Protein AF-A0A443RXZ8-F1 (afdb_monomer_lite)

Secondary structure (DSSP, 8-state):
--SHHHHTS-GGG------PPP-EETTEE---HHHHHHHHHHHHHHHH-EEEE-TT----S--GGGGGSSEEEE--TTSPPEEEEEEE-TT-HHHHHHHHHGGG--

Structure (mmCIF, N/CA/C/O backbone):
data_AF-A0A443RXZ8-F1
#
_entry.id   AF-A0A443RXZ8-F1
#
loop_
_atom_site.group_PDB
_atom_site.id
_atom_site.type_symbol
_atom_site.label_atom_id
_atom_site.label_alt_id
_atom_site.label_comp_id
_atom_site.label_asym_id
_atom_site.label_entity_id
_atom_site.label_seq_id
_atom_site.pdbx_PDB_ins_code
_atom_site.Cartn_x
_atom_site.Cartn_y
_atom_site.Cartn_z
_atom_site.occupancy
_atom_site.B_iso_or_equiv
_atom_site.auth_seq_id
_atom_site.auth_comp_id
_atom_site.auth_asym_id
_atom_site.auth_atom_id
_atom_site.pdbx_PDB_model_num
ATOM 1 N N . MET A 1 1 ? -8.137 13.064 -11.823 1.00 64.44 1 MET A N 1
ATOM 2 C CA . MET A 1 1 ? -6.962 12.396 -12.423 1.00 64.44 1 MET A CA 1
ATOM 3 C C . MET A 1 1 ? -6.942 12.724 -13.905 1.00 64.44 1 MET A C 1
ATOM 5 O O . MET A 1 1 ? -8.000 12.685 -14.520 1.00 64.44 1 MET A O 1
ATOM 9 N N . GLY A 1 2 ? -5.784 13.104 -14.439 1.00 79.81 2 GLY A N 1
ATOM 10 C CA . GLY A 1 2 ? -5.595 13.549 -15.822 1.00 79.81 2 GLY A CA 1
ATOM 11 C C . GLY A 1 2 ? -4.105 13.595 -16.167 1.00 79.81 2 GLY A C 1
ATOM 12 O O . GLY A 1 2 ? -3.283 13.210 -15.340 1.00 79.81 2 GLY A O 1
ATOM 13 N N . GLY A 1 3 ? -3.766 14.049 -17.373 1.00 87.25 3 GLY A N 1
ATOM 14 C CA . GLY A 1 3 ? -2.387 14.123 -17.869 1.00 87.25 3 GLY A CA 1
ATOM 15 C C . GLY A 1 3 ? -2.094 13.114 -18.979 1.00 87.25 3 GLY A C 1
ATOM 16 O O . GLY A 1 3 ? -2.874 12.193 -19.224 1.00 87.25 3 GLY A O 1
ATOM 17 N N . GLU A 1 4 ? -0.962 13.300 -19.660 1.00 91.50 4 GLU A N 1
ATOM 18 C CA . GLU A 1 4 ? -0.586 12.509 -20.838 1.00 91.50 4 GLU A CA 1
ATOM 19 C C . GLU A 1 4 ? -0.566 11.006 -20.534 1.00 91.50 4 GLU A C 1
ATOM 21 O O . GLU A 1 4 ? -1.259 10.231 -21.191 1.00 91.50 4 GLU A O 1
ATOM 26 N N . TYR A 1 5 ? 0.150 10.593 -19.483 1.00 86.25 5 TYR A N 1
ATOM 27 C CA . TYR A 1 5 ? 0.252 9.182 -19.107 1.00 86.25 5 TYR A CA 1
ATOM 28 C C . TYR A 1 5 ? -1.092 8.580 -18.706 1.00 86.25 5 TYR A C 1
ATOM 30 O O . TYR A 1 5 ? -1.390 7.452 -19.086 1.00 86.25 5 TYR A O 1
ATOM 38 N N . TRP A 1 6 ? -1.949 9.340 -18.014 1.00 87.81 6 TRP A N 1
ATOM 39 C CA . TRP A 1 6 ? -3.297 8.883 -17.682 1.00 87.81 6 TRP A CA 1
ATOM 40 C C . TRP A 1 6 ? -4.094 8.566 -18.948 1.00 87.81 6 TRP A C 1
ATOM 42 O O . TRP A 1 6 ? -4.752 7.529 -19.003 1.00 87.81 6 TRP A O 1
ATOM 52 N N . ASN A 1 7 ? -4.013 9.414 -19.973 1.00 91.31 7 ASN A N 1
ATOM 53 C CA . ASN A 1 7 ? -4.750 9.233 -21.225 1.00 91.31 7 ASN A CA 1
ATOM 54 C C . ASN A 1 7 ? -4.262 8.028 -22.047 1.00 91.31 7 ASN A C 1
ATOM 56 O O . ASN A 1 7 ? -5.025 7.508 -22.855 1.00 91.31 7 ASN A O 1
ATOM 60 N N . ARG A 1 8 ? -3.031 7.552 -21.81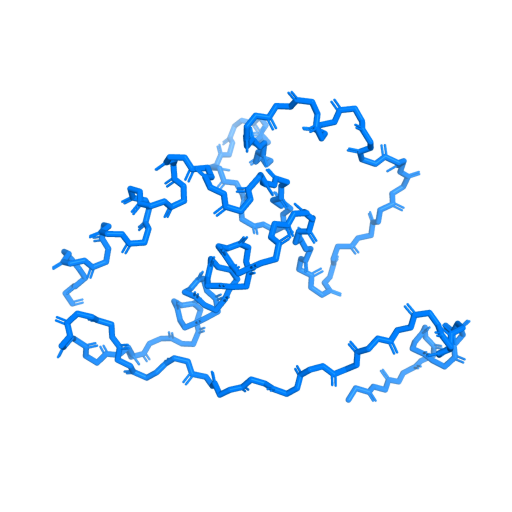7 1.00 91.50 8 ARG A N 1
ATOM 61 C CA . ARG A 1 8 ? -2.448 6.377 -22.495 1.00 91.50 8 ARG A CA 1
ATOM 62 C C . ARG A 1 8 ? -2.851 5.039 -21.865 1.00 91.50 8 ARG A C 1
ATOM 64 O O . ARG A 1 8 ? -2.579 3.993 -22.446 1.00 91.50 8 ARG A O 1
ATOM 71 N N . LEU A 1 9 ? -3.473 5.050 -20.684 1.00 90.19 9 LEU A N 1
ATOM 72 C CA . LEU A 1 9 ? -3.879 3.827 -19.989 1.00 90.19 9 LEU A CA 1
ATOM 73 C C . LEU A 1 9 ? -5.131 3.202 -20.615 1.00 90.19 9 LEU A C 1
ATOM 75 O O . LEU A 1 9 ? -6.121 3.893 -20.857 1.00 90.19 9 LEU A O 1
ATOM 79 N N . ASP A 1 10 ? -5.132 1.874 -20.738 1.00 94.25 10 ASP A N 1
ATOM 80 C CA . ASP A 1 10 ? -6.337 1.094 -21.027 1.00 94.25 10 ASP A CA 1
ATOM 81 C C . ASP A 1 10 ? -7.310 1.169 -19.838 1.00 94.25 10 ASP A C 1
ATOM 83 O O . ASP A 1 10 ? -7.154 0.489 -18.819 1.00 94.25 10 ASP A O 1
ATOM 87 N N . LYS A 1 11 ? -8.327 2.030 -19.964 1.00 91.50 11 LYS A N 1
ATOM 88 C CA . LYS A 1 11 ? -9.306 2.290 -18.900 1.00 91.50 11 LYS A CA 1
ATOM 89 C C . LYS A 1 11 ? -10.184 1.087 -18.571 1.00 91.50 11 LYS A C 1
ATOM 91 O O . LYS A 1 11 ? -10.740 1.063 -17.480 1.00 91.50 11 LYS A O 1
ATOM 96 N N . SER A 1 12 ? -10.273 0.084 -19.448 1.00 95.00 12 SER A N 1
ATOM 97 C CA . SER A 1 12 ? -11.045 -1.137 -19.177 1.00 95.00 12 SER A CA 1
ATOM 98 C C . SER A 1 12 ? -10.439 -1.985 -18.051 1.00 95.00 12 SER A C 1
ATOM 100 O O . SER A 1 12 ? -11.149 -2.739 -17.390 1.00 95.00 12 SER A O 1
ATOM 102 N N . LYS A 1 13 ? -9.137 -1.820 -17.783 1.00 93.88 13 LYS A N 1
ATOM 103 C CA . LYS A 1 13 ? -8.393 -2.543 -16.739 1.00 93.88 13 LYS A CA 1
ATOM 104 C C . LYS A 1 13 ? -8.283 -1.769 -15.425 1.00 93.88 13 LYS A C 1
ATOM 106 O O . LYS A 1 13 ? -7.612 -2.224 -14.503 1.00 93.88 13 LYS A O 1
ATOM 111 N N . ILE A 1 14 ? -8.900 -0.590 -15.335 1.00 92.25 14 ILE A N 1
ATOM 112 C CA . ILE A 1 14 ? -8.739 0.327 -14.205 1.00 92.25 14 ILE A CA 1
ATOM 113 C C . ILE A 1 14 ? -10.097 0.610 -13.581 1.00 92.25 14 ILE A C 1
ATOM 115 O O . ILE A 1 14 ? -11.013 1.101 -14.232 1.00 92.25 14 ILE A O 1
ATOM 119 N N . SER A 1 15 ? -10.195 0.375 -12.275 1.00 93.25 15 SER A N 1
ATOM 120 C CA . SER A 1 15 ? -11.332 0.813 -11.466 1.00 93.25 15 SER A CA 1
ATOM 121 C C . SER A 1 15 ? -10.929 2.007 -10.609 1.00 93.25 15 SER A C 1
ATOM 123 O O . SER A 1 15 ? -10.019 1.910 -9.789 1.00 93.25 15 SER A O 1
ATOM 125 N N . VAL A 1 16 ? -11.617 3.139 -10.778 1.00 92.06 16 VAL A N 1
ATOM 126 C CA . VAL A 1 16 ? -11.407 4.324 -9.936 1.00 92.06 16 VAL A CA 1
ATOM 127 C C . VAL A 1 16 ? -12.340 4.252 -8.736 1.00 92.06 16 VAL A C 1
ATOM 129 O O . VAL A 1 16 ? -13.545 4.464 -8.855 1.00 92.06 16 VAL A O 1
ATOM 132 N N . ILE A 1 17 ? -11.770 3.981 -7.565 1.00 92.62 17 ILE A N 1
ATOM 133 C CA . ILE A 1 17 ? -12.510 3.933 -6.304 1.00 92.62 17 ILE A CA 1
ATOM 134 C C . ILE A 1 17 ? -12.292 5.254 -5.573 1.00 92.62 17 ILE A C 1
ATOM 136 O O . ILE A 1 17 ? -11.186 5.554 -5.126 1.00 92.62 17 ILE A O 1
ATOM 140 N N . LYS A 1 18 ? -13.353 6.054 -5.440 1.00 91.62 18 LYS A N 1
ATOM 141 C CA . LYS A 1 18 ? -13.311 7.255 -4.600 1.00 91.62 18 LYS A CA 1
ATOM 142 C C . LYS A 1 18 ? -13.298 6.834 -3.131 1.00 91.62 18 LYS A C 1
ATOM 144 O O . LYS A 1 18 ? -14.137 6.042 -2.709 1.00 91.62 18 LYS A O 1
ATOM 149 N N . THR A 1 19 ? -12.367 7.385 -2.362 1.00 88.19 19 THR A N 1
ATOM 150 C CA . THR A 1 19 ? -12.277 7.195 -0.911 1.00 88.19 19 THR A CA 1
ATOM 151 C C . THR A 1 19 ? -12.328 8.547 -0.214 1.00 88.19 19 THR A C 1
ATOM 153 O O . THR A 1 19 ? -11.863 9.546 -0.760 1.00 88.19 19 THR A O 1
ATOM 156 N N . SER A 1 20 ? -12.897 8.585 0.988 1.00 89.88 20 SER A N 1
ATOM 157 C CA . SER A 1 20 ? -12.801 9.747 1.867 1.00 89.88 20 SER A CA 1
ATOM 158 C C . SER A 1 20 ? -11.428 9.782 2.531 1.00 89.88 20 SER A C 1
ATOM 160 O O . SER A 1 20 ? -10.917 8.741 2.955 1.00 89.88 20 SER A O 1
ATOM 162 N N . GLU A 1 21 ? -10.860 10.974 2.662 1.00 92.19 21 GLU A N 1
ATOM 163 C CA . GLU A 1 21 ? -9.647 11.194 3.445 1.00 92.19 21 GLU A CA 1
ATOM 164 C C . GLU A 1 21 ? -9.882 10.798 4.917 1.00 92.19 21 GLU A C 1
ATOM 166 O O . GLU A 1 21 ? -10.894 11.200 5.504 1.00 92.19 21 GLU A O 1
ATOM 171 N N . PRO A 1 22 ? -8.982 10.019 5.543 1.00 93.31 22 PRO A N 1
ATOM 172 C CA . PRO A 1 22 ? -9.044 9.767 6.976 1.00 93.31 22 PRO A CA 1
ATOM 173 C C . PRO A 1 22 ? -8.879 11.072 7.765 1.00 93.31 22 PRO A C 1
ATOM 175 O O . PRO A 1 22 ? -7.835 11.708 7.698 1.00 93.31 22 PRO A O 1
ATOM 178 N N . LYS A 1 23 ? -9.903 11.453 8.537 1.00 93.94 23 LYS A N 1
ATOM 179 C CA . LYS A 1 23 ? -9.858 12.627 9.431 1.00 93.94 23 LYS A CA 1
ATOM 180 C C . LYS A 1 23 ? -9.646 12.276 10.902 1.00 93.94 23 LYS A C 1
ATOM 182 O O . LYS A 1 23 ? -9.211 13.123 11.671 1.00 93.94 23 LYS A O 1
ATOM 187 N N . VAL A 1 24 ? -9.953 11.037 11.288 1.00 92.94 24 VAL A N 1
ATOM 188 C CA . VAL A 1 24 ? -9.824 10.532 12.660 1.00 92.94 24 VAL A CA 1
ATOM 189 C C . VAL A 1 24 ? -9.305 9.092 12.634 1.00 92.94 24 VAL A C 1
ATOM 191 O O . VAL A 1 24 ? -9.723 8.284 11.791 1.00 92.94 24 VAL A O 1
ATOM 194 N N . ILE A 1 25 ? -8.424 8.760 13.577 1.00 94.31 25 ILE A N 1
ATOM 195 C CA . ILE A 1 25 ? -7.934 7.402 13.837 1.00 94.31 25 ILE A CA 1
ATOM 196 C C . ILE A 1 25 ? -7.866 7.173 15.354 1.00 94.31 25 ILE A C 1
ATOM 198 O O . ILE A 1 25 ? -7.324 7.993 16.080 1.00 94.31 25 ILE A O 1
ATOM 202 N N . PHE A 1 26 ? -8.495 6.103 15.853 1.00 93.75 26 PHE A N 1
ATOM 203 C CA . PHE A 1 26 ? -8.607 5.798 17.296 1.00 93.75 26 PHE A CA 1
ATOM 204 C C . PHE A 1 26 ? -9.069 6.965 18.193 1.00 93.75 26 PHE A C 1
ATOM 206 O O . PHE A 1 26 ? -8.653 7.070 19.340 1.00 93.75 26 PHE A O 1
ATOM 213 N N . GLY A 1 27 ? -9.946 7.833 17.681 1.00 91.25 27 GLY A N 1
ATOM 214 C CA . GLY A 1 27 ? -10.437 9.009 18.409 1.00 91.25 27 GLY A CA 1
ATOM 215 C C . GLY A 1 27 ? -9.541 10.247 18.300 1.00 91.25 27 GLY A C 1
ATOM 216 O O . GLY A 1 27 ? -9.991 11.333 18.651 1.00 91.25 27 GLY A O 1
ATOM 217 N N . ASN A 1 28 ? -8.337 10.119 17.737 1.00 90.19 28 ASN A N 1
ATOM 218 C CA . ASN A 1 28 ? -7.417 11.233 17.531 1.00 90.19 28 ASN A CA 1
ATOM 219 C C . ASN A 1 28 ? -7.662 11.894 16.161 1.00 90.19 28 ASN A C 1
ATOM 221 O O . ASN A 1 28 ? -7.735 11.183 15.148 1.00 90.19 28 ASN A O 1
ATOM 225 N N . PRO A 1 29 ? -7.801 13.232 16.093 1.00 91.88 29 PRO A N 1
ATOM 226 C CA . PRO A 1 29 ? -7.898 13.949 14.827 1.00 91.88 29 PRO A CA 1
ATOM 227 C C . PRO A 1 29 ? -6.565 13.890 14.082 1.00 91.88 29 PRO A C 1
ATOM 229 O O . PRO A 1 29 ? -5.508 14.045 14.678 1.00 91.88 29 PRO A O 1
ATOM 232 N N . ILE A 1 30 ? -6.607 13.699 12.766 1.00 91.62 30 ILE A N 1
ATOM 233 C CA . ILE A 1 30 ? -5.407 13.658 11.927 1.00 91.62 30 ILE A CA 1
ATOM 234 C C . ILE A 1 30 ? -5.159 15.066 11.387 1.00 91.62 30 ILE A C 1
ATOM 236 O O . ILE A 1 30 ? -5.894 15.542 10.523 1.00 91.62 30 ILE A O 1
ATOM 240 N N . GLY A 1 31 ? -4.134 15.740 11.911 1.00 84.75 31 GLY A 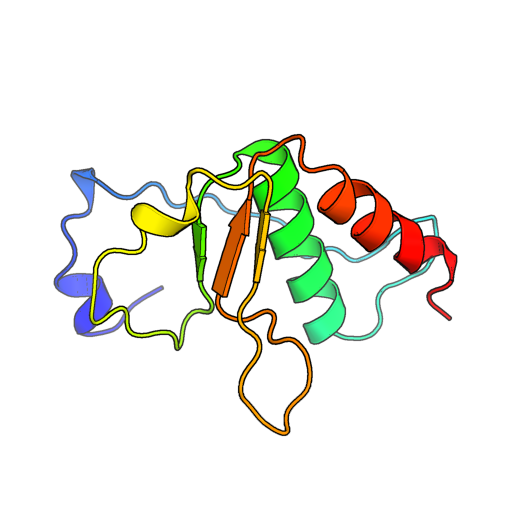N 1
ATOM 241 C CA . GLY A 1 31 ? -3.807 17.119 11.528 1.00 84.75 31 GLY A CA 1
ATOM 242 C C . GLY A 1 31 ? -2.972 17.243 10.250 1.00 84.75 31 GLY A C 1
ATOM 243 O O . GLY A 1 31 ? -2.899 18.321 9.666 1.00 84.75 31 GLY A O 1
ATOM 244 N N . ASN A 1 32 ? -2.341 16.152 9.805 1.00 88.69 32 ASN A N 1
ATOM 245 C CA . ASN A 1 32 ? -1.398 16.155 8.689 1.00 88.69 32 ASN A CA 1
ATOM 246 C C . ASN A 1 32 ? -1.872 15.240 7.546 1.00 88.69 32 ASN A C 1
ATOM 248 O O . ASN A 1 32 ? -2.123 14.049 7.746 1.00 88.69 32 ASN A O 1
ATOM 252 N N . ILE A 1 33 ? -1.929 15.792 6.332 1.00 89.38 33 ILE A N 1
ATOM 253 C CA . ILE A 1 33 ? -2.338 15.078 5.117 1.00 89.38 33 ILE A CA 1
ATOM 254 C C . ILE A 1 33 ? -1.431 13.882 4.784 1.00 89.38 33 ILE A C 1
ATOM 256 O O . ILE A 1 33 ? -1.911 12.880 4.254 1.00 89.38 33 ILE A O 1
ATOM 260 N N . PHE A 1 34 ? -0.144 13.940 5.135 1.00 89.69 34 PHE A N 1
ATOM 261 C CA . PHE A 1 34 ? 0.793 12.836 4.934 1.00 89.69 34 PHE A CA 1
ATOM 262 C C . PHE A 1 34 ? 0.419 11.630 5.808 1.00 89.69 34 PHE A C 1
ATOM 264 O O . PHE A 1 34 ? 0.318 10.517 5.299 1.00 89.69 34 PHE A O 1
ATOM 271 N N . HIS A 1 35 ? 0.057 11.853 7.075 1.00 90.88 35 HIS A N 1
ATOM 272 C CA . HIS A 1 35 ? -0.457 10.786 7.943 1.00 90.88 35 HIS A CA 1
ATOM 273 C C . HIS A 1 35 ? -1.816 10.257 7.474 1.00 90.88 35 HIS A C 1
ATOM 275 O O . HIS A 1 35 ? -2.071 9.054 7.526 1.00 90.88 35 HIS A O 1
ATOM 281 N N . ALA A 1 36 ? -2.689 11.131 6.965 1.00 93.81 36 ALA A N 1
ATOM 282 C CA . ALA A 1 36 ? -3.950 10.698 6.367 1.00 93.81 36 ALA A CA 1
ATOM 283 C C . ALA A 1 36 ? -3.713 9.785 5.147 1.00 93.81 36 ALA A C 1
ATOM 285 O O . ALA A 1 36 ? -4.417 8.785 4.982 1.00 93.81 36 ALA A O 1
ATOM 286 N N . SER A 1 37 ? -2.696 10.084 4.331 1.00 93.44 37 SER A N 1
ATOM 287 C CA . SER A 1 37 ? -2.261 9.247 3.206 1.00 93.44 37 SER A CA 1
ATOM 288 C C . SER A 1 37 ? -1.731 7.884 3.668 1.00 93.44 37 SER A C 1
ATOM 290 O O . SE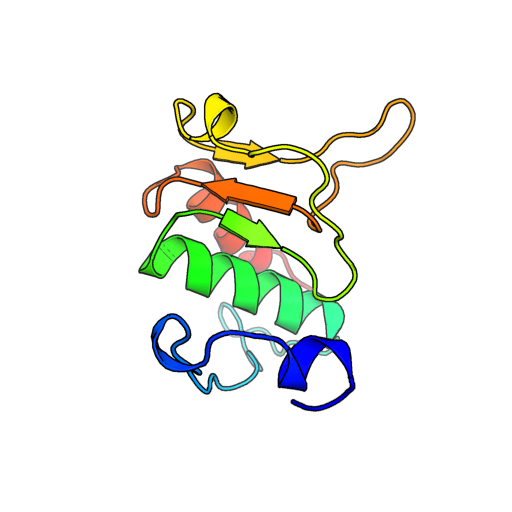R A 1 37 ? -2.170 6.852 3.150 1.00 93.44 37 SER A O 1
ATOM 292 N N . ASP A 1 38 ? -0.879 7.853 4.701 1.00 93.62 38 ASP A N 1
ATOM 293 C CA . ASP A 1 38 ? -0.361 6.613 5.302 1.00 93.62 38 ASP A CA 1
ATOM 294 C C . ASP A 1 38 ? -1.483 5.717 5.850 1.00 93.62 38 ASP A C 1
ATOM 296 O O . ASP A 1 38 ? -1.521 4.505 5.623 1.00 93.62 38 ASP A O 1
ATOM 300 N N . ILE A 1 39 ? -2.468 6.303 6.529 1.00 95.31 39 ILE A N 1
ATOM 301 C CA . ILE A 1 39 ? -3.634 5.556 7.015 1.00 95.31 39 ILE A CA 1
ATOM 302 C C . ILE A 1 39 ? -4.483 5.062 5.838 1.00 95.31 39 ILE A C 1
ATOM 304 O O . ILE A 1 39 ? -4.981 3.932 5.857 1.00 95.31 39 ILE A O 1
ATOM 308 N N . GLY A 1 40 ? -4.647 5.889 4.805 1.00 95.44 40 GLY A N 1
ATOM 309 C CA . GLY A 1 40 ? -5.381 5.551 3.590 1.00 95.44 40 GLY A CA 1
ATOM 310 C C . GLY A 1 40 ? -4.809 4.320 2.890 1.00 95.44 40 GLY A C 1
ATOM 311 O O . GLY A 1 40 ? -5.541 3.352 2.666 1.00 95.44 40 GLY A O 1
ATOM 312 N N . ARG A 1 41 ? -3.502 4.311 2.604 1.00 95.38 41 ARG A N 1
ATOM 313 C CA . ARG A 1 41 ? -2.833 3.173 1.949 1.00 95.38 41 ARG A CA 1
ATOM 314 C C . ARG A 1 41 ? -2.906 1.898 2.786 1.00 95.38 41 ARG A C 1
ATOM 316 O O . ARG A 1 41 ? -3.222 0.844 2.238 1.00 95.38 41 ARG A O 1
ATOM 323 N N . MET A 1 42 ? -2.725 1.986 4.108 1.00 96.69 42 MET A N 1
ATOM 324 C CA . MET A 1 42 ? -2.857 0.823 4.991 1.00 96.69 42 MET A CA 1
ATOM 325 C C . MET A 1 42 ? -4.277 0.255 4.953 1.00 96.69 42 MET A C 1
ATOM 327 O O . MET A 1 42 ? -4.444 -0.947 4.775 1.00 96.69 42 MET A O 1
ATOM 331 N N . ARG A 1 43 ? -5.314 1.100 5.040 1.00 96.19 43 ARG A N 1
ATOM 332 C CA . ARG A 1 43 ? -6.717 0.654 4.944 1.00 96.19 43 ARG A CA 1
ATOM 333 C C . ARG A 1 43 ? -7.026 -0.007 3.600 1.00 96.19 43 ARG A C 1
ATOM 335 O O . ARG A 1 43 ? -7.765 -0.990 3.563 1.00 96.19 43 ARG A O 1
ATOM 342 N N . ILE A 1 44 ? -6.463 0.506 2.505 1.00 96.69 44 ILE A N 1
ATOM 343 C CA . ILE A 1 44 ? -6.609 -0.082 1.166 1.00 96.69 44 ILE A CA 1
ATOM 344 C C . ILE A 1 44 ? -5.938 -1.459 1.114 1.00 96.69 44 ILE A C 1
ATOM 346 O O . ILE A 1 44 ? -6.582 -2.427 0.708 1.00 96.69 44 ILE A O 1
ATOM 350 N N . LEU A 1 45 ? -4.691 -1.572 1.579 1.00 97.81 45 LEU A N 1
ATOM 351 C CA . LEU A 1 45 ? -3.965 -2.843 1.620 1.00 97.81 45 LEU A CA 1
ATOM 352 C C . LEU A 1 45 ? -4.641 -3.860 2.545 1.00 97.81 45 LEU A C 1
ATOM 354 O O . LEU A 1 45 ? -4.779 -5.014 2.167 1.00 97.81 45 LEU A O 1
ATOM 358 N N . MET A 1 46 ? -5.158 -3.452 3.703 1.00 97.69 46 MET A N 1
ATOM 359 C CA . MET A 1 46 ? -5.923 -4.341 4.589 1.00 97.69 46 MET A CA 1
ATOM 360 C C . MET A 1 46 ? -7.245 -4.811 3.961 1.00 97.69 46 MET A C 1
ATOM 362 O O . MET A 1 46 ? -7.745 -5.884 4.294 1.00 97.69 46 MET A O 1
ATOM 366 N N . LYS A 1 47 ? -7.833 -4.026 3.048 1.00 96.94 47 LYS A N 1
ATOM 367 C CA . LYS A 1 47 ? -9.075 -4.392 2.356 1.00 96.94 47 LYS A CA 1
ATOM 368 C C . LYS A 1 47 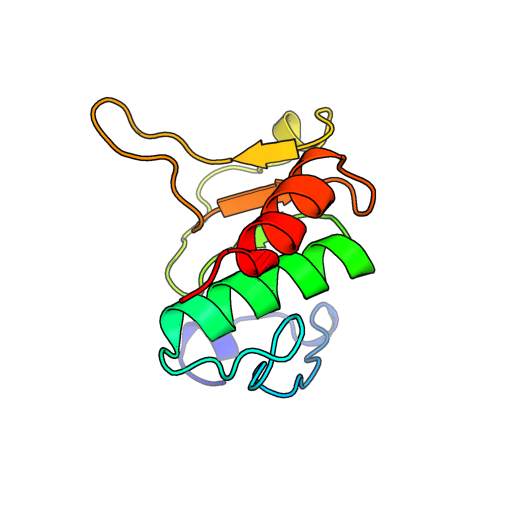? -8.830 -5.328 1.172 1.00 96.94 47 LYS A C 1
ATOM 370 O O . LYS A 1 47 ? -9.560 -6.306 1.010 1.00 96.94 47 LYS A O 1
ATOM 375 N N . TYR A 1 48 ? -7.837 -5.024 0.340 1.00 97.19 48 TYR A N 1
ATOM 376 C CA . TYR A 1 48 ? -7.637 -5.697 -0.949 1.00 97.19 48 TYR A CA 1
ATOM 377 C C . TYR A 1 48 ? -6.356 -6.534 -1.020 1.00 97.19 48 TYR A C 1
ATOM 379 O O . TYR A 1 48 ? -6.312 -7.514 -1.759 1.00 97.19 48 TYR A O 1
ATOM 387 N N . GLY A 1 49 ? -5.338 -6.192 -0.234 1.00 97.44 49 GLY A N 1
ATOM 388 C CA . GLY A 1 49 ? -3.977 -6.693 -0.399 1.00 97.44 49 GLY A CA 1
ATOM 389 C C . GLY A 1 49 ? -3.358 -6.193 -1.702 1.00 97.44 49 GLY A C 1
ATOM 390 O O . GLY A 1 49 ? -3.823 -5.221 -2.299 1.00 97.44 49 GLY A O 1
ATOM 391 N N . GLY A 1 50 ? -2.322 -6.888 -2.158 1.00 97.56 50 GLY A N 1
ATOM 392 C CA . GLY A 1 50 ? -1.669 -6.617 -3.432 1.00 97.56 50 GLY A CA 1
ATOM 393 C C . GLY A 1 50 ? -0.538 -5.607 -3.295 1.00 97.56 50 GLY A C 1
ATOM 394 O O . GLY A 1 50 ? 0.247 -5.674 -2.351 1.00 97.56 50 GLY A O 1
ATOM 395 N N . ILE A 1 51 ? -0.431 -4.715 -4.278 1.00 97.81 51 ILE A N 1
ATOM 396 C CA . ILE A 1 51 ? 0.683 -3.779 -4.427 1.00 97.81 51 ILE A CA 1
ATOM 397 C C . ILE A 1 51 ? 0.135 -2.358 -4.325 1.00 97.81 51 ILE A C 1
ATOM 399 O O . ILE A 1 51 ? -0.745 -1.969 -5.093 1.00 97.81 51 ILE A O 1
ATOM 403 N N . TYR A 1 52 ? 0.673 -1.589 -3.388 1.00 97.44 52 TYR A N 1
ATOM 404 C CA . TYR A 1 52 ? 0.501 -0.148 -3.304 1.00 97.44 52 TYR A CA 1
ATOM 405 C C . TYR A 1 52 ? 1.733 0.549 -3.884 1.00 97.44 52 TYR A C 1
ATOM 407 O O . TYR A 1 52 ? 2.864 0.134 -3.617 1.00 97.44 52 TYR A O 1
ATOM 415 N N . LEU A 1 53 ? 1.490 1.612 -4.649 1.00 96.44 53 LEU A N 1
ATOM 416 C CA . LEU A 1 53 ? 2.500 2.475 -5.247 1.00 96.44 53 LEU A CA 1
ATOM 417 C C . LEU A 1 53 ? 2.099 3.930 -4.995 1.00 96.44 53 LEU A C 1
ATOM 419 O O . LEU A 1 53 ? 0.933 4.284 -5.203 1.00 96.44 53 LEU A O 1
ATOM 423 N N . ASP A 1 54 ? 3.051 4.767 -4.591 1.00 94.44 54 ASP A N 1
ATOM 424 C CA . ASP A 1 54 ? 2.863 6.214 -4.645 1.00 94.44 54 ASP A CA 1
ATOM 425 C C . ASP A 1 54 ? 2.715 6.684 -6.102 1.00 94.44 54 ASP A C 1
ATOM 427 O O . ASP A 1 54 ? 3.127 6.021 -7.058 1.00 94.44 54 ASP A O 1
ATOM 431 N N . ALA A 1 55 ? 2.058 7.831 -6.282 1.00 90.25 55 ALA A N 1
ATOM 432 C CA . ALA A 1 55 ? 1.691 8.336 -7.605 1.00 90.25 55 ALA A CA 1
ATOM 433 C C . ALA A 1 55 ? 2.897 8.751 -8.471 1.00 90.25 55 ALA A C 1
ATOM 435 O O . ALA A 1 55 ? 2.746 8.931 -9.678 1.00 90.25 55 ALA A O 1
ATOM 436 N N . ASP A 1 56 ? 4.066 8.912 -7.857 1.00 90.50 56 ASP A N 1
ATOM 437 C CA . ASP A 1 56 ? 5.351 9.264 -8.459 1.00 90.50 56 ASP A CA 1
ATOM 438 C C . ASP A 1 56 ? 6.298 8.057 -8.617 1.00 90.50 56 ASP A C 1
ATOM 440 O O . ASP A 1 56 ? 7.445 8.219 -9.034 1.00 90.50 56 ASP A O 1
ATOM 444 N N . VAL A 1 57 ? 5.826 6.833 -8.355 1.00 92.69 57 VAL A N 1
ATOM 445 C CA . VAL A 1 57 ? 6.613 5.615 -8.573 1.00 92.69 57 VAL A CA 1
ATOM 446 C C . VAL A 1 57 ? 6.532 5.159 -10.027 1.00 92.69 57 VAL A C 1
ATOM 448 O O . VAL A 1 57 ? 5.453 4.938 -10.581 1.00 92.69 57 VAL A O 1
ATOM 451 N N . PHE A 1 58 ? 7.699 4.914 -10.625 1.00 91.88 58 PHE A N 1
ATOM 452 C CA . PHE A 1 58 ? 7.831 4.294 -11.940 1.00 91.88 58 PHE A CA 1
ATOM 453 C C . PHE A 1 58 ? 8.379 2.865 -11.819 1.00 91.88 58 PHE A C 1
ATOM 455 O O . PHE A 1 58 ? 9.508 2.649 -11.378 1.00 91.88 58 PHE A O 1
ATOM 462 N N . VAL A 1 59 ? 7.580 1.870 -12.214 1.00 94.06 59 VAL A N 1
ATOM 463 C CA . VAL A 1 59 ? 7.945 0.449 -12.110 1.00 94.06 59 VAL A CA 1
ATOM 464 C C . VAL A 1 59 ? 8.701 0.009 -13.364 1.00 94.06 59 VAL A C 1
ATOM 466 O O . VAL A 1 59 ? 8.119 -0.086 -14.441 1.00 94.06 59 VAL A O 1
ATOM 469 N N . VAL A 1 60 ? 9.994 -0.287 -13.212 1.00 95.69 60 VAL A N 1
ATOM 470 C CA . VAL A 1 60 ? 10.873 -0.725 -14.316 1.00 95.69 60 VAL A CA 1
ATOM 471 C C . VAL A 1 60 ? 10.934 -2.244 -14.497 1.00 95.69 60 VAL A C 1
ATOM 473 O O . VAL A 1 60 ? 11.270 -2.711 -15.579 1.00 95.69 60 VAL A O 1
ATOM 476 N N . ASN A 1 61 ? 10.593 -3.018 -13.460 1.00 96.44 61 ASN A N 1
ATOM 477 C CA . ASN A 1 61 ? 10.580 -4.483 -13.475 1.00 96.44 61 ASN A CA 1
ATOM 478 C C . ASN A 1 61 ? 9.332 -5.023 -12.756 1.00 96.44 61 ASN A C 1
ATOM 480 O O . ASN A 1 61 ? 8.855 -4.383 -11.815 1.00 96.44 61 ASN A O 1
ATOM 484 N N . PRO A 1 62 ? 8.799 -6.198 -13.144 1.00 96.44 62 PRO A N 1
ATOM 485 C CA . PRO A 1 62 ? 7.669 -6.806 -12.448 1.00 96.44 62 PRO A CA 1
ATOM 486 C C . PRO A 1 62 ? 7.972 -7.076 -10.968 1.00 96.44 62 PRO A C 1
ATOM 488 O O . PRO A 1 62 ? 8.971 -7.702 -10.638 1.00 96.44 62 PRO A O 1
ATOM 491 N N . LEU A 1 63 ? 7.054 -6.698 -10.076 1.00 96.75 63 LEU A N 1
ATOM 492 C CA . LEU A 1 63 ? 7.184 -6.887 -8.620 1.00 96.75 63 LEU A CA 1
ATOM 493 C C . LEU A 1 63 ? 6.720 -8.278 -8.135 1.00 96.75 63 LEU A C 1
ATOM 495 O O . LEU A 1 63 ? 6.522 -8.500 -6.941 1.00 96.75 63 LEU A O 1
ATOM 499 N N . ASN A 1 64 ? 6.513 -9.223 -9.058 1.00 95.94 64 ASN A N 1
ATOM 500 C CA . ASN A 1 64 ? 5.883 -10.518 -8.777 1.00 95.94 64 ASN A CA 1
ATOM 501 C C . ASN A 1 64 ? 6.654 -11.353 -7.747 1.00 95.94 64 ASN A C 1
ATOM 503 O O . ASN A 1 64 ? 6.046 -12.094 -6.979 1.00 95.94 64 ASN A O 1
ATOM 507 N N . GLU A 1 65 ? 7.982 -11.232 -7.709 1.00 96.69 65 GLU A N 1
ATOM 508 C CA . GLU A 1 65 ? 8.824 -11.998 -6.786 1.00 96.69 65 GLU A CA 1
ATOM 509 C C . GLU A 1 65 ? 8.563 -11.675 -5.309 1.00 96.69 65 GLU A C 1
ATOM 511 O O . GLU A 1 65 ? 8.815 -12.521 -4.448 1.00 96.69 65 GLU A O 1
ATOM 516 N N . PHE A 1 66 ? 8.016 -10.490 -5.020 1.00 97.31 66 PHE A N 1
ATOM 517 C CA . PHE A 1 66 ? 7.713 -10.036 -3.665 1.00 97.31 66 PHE A CA 1
ATOM 518 C C . PHE A 1 66 ? 6.347 -10.530 -3.168 1.00 97.31 66 PHE A C 1
ATOM 520 O O . PHE A 1 66 ? 6.119 -10.595 -1.963 1.00 97.31 66 PHE A O 1
ATOM 527 N N . LEU A 1 67 ? 5.453 -10.963 -4.068 1.00 95.81 67 LEU A N 1
ATOM 528 C CA . LEU A 1 67 ? 4.112 -11.457 -3.713 1.00 95.81 67 LEU A CA 1
ATOM 529 C C . LEU A 1 67 ? 4.132 -12.769 -2.910 1.00 95.81 67 LEU A C 1
ATOM 531 O O . LEU A 1 67 ? 3.114 -13.144 -2.330 1.00 95.81 67 LEU A O 1
ATOM 535 N N . LYS A 1 68 ? 5.270 -13.476 -2.874 1.00 96.25 68 LYS A N 1
ATOM 536 C CA . LYS A 1 68 ? 5.443 -14.715 -2.094 1.00 96.25 68 LYS A CA 1
ATOM 537 C C . LYS A 1 68 ? 5.624 -14.468 -0.594 1.00 96.25 68 LYS A C 1
ATOM 539 O O . LYS A 1 68 ? 5.480 -15.401 0.193 1.00 96.25 68 LYS A O 1
ATOM 544 N N . TYR A 1 69 ? 5.966 -13.244 -0.197 1.00 97.75 69 TYR A N 1
ATOM 545 C CA . TYR A 1 69 ? 6.118 -12.870 1.204 1.00 97.75 69 TYR A CA 1
ATOM 546 C C . TYR A 1 69 ? 4.796 -12.345 1.767 1.00 97.75 69 TYR A C 1
ATOM 548 O O . TYR A 1 69 ? 3.963 -11.802 1.045 1.00 97.75 69 TYR A O 1
ATOM 556 N N . GLU A 1 70 ? 4.606 -12.477 3.083 1.00 97.88 70 GLU A N 1
ATOM 557 C CA . GLU A 1 70 ? 3.427 -11.918 3.760 1.00 97.88 70 GLU A CA 1
ATOM 558 C C . GLU A 1 70 ? 3.341 -10.397 3.554 1.00 97.88 70 GLU A C 1
ATOM 560 O O . GLU A 1 70 ? 2.258 -9.854 3.322 1.00 97.88 70 GLU A O 1
ATOM 565 N N . MET A 1 71 ? 4.494 -9.726 3.609 1.00 97.31 71 MET A N 1
ATOM 566 C CA . MET A 1 71 ? 4.656 -8.309 3.323 1.00 97.31 71 MET A CA 1
ATOM 567 C C . MET A 1 71 ? 6.086 -8.024 2.844 1.00 97.31 71 MET A C 1
ATOM 569 O O . MET A 1 71 ? 7.035 -8.677 3.278 1.00 97.31 71 MET A O 1
ATOM 573 N N . SER A 1 72 ? 6.249 -7.049 1.958 1.00 97.00 72 SER A N 1
ATOM 574 C CA . SER A 1 72 ? 7.533 -6.518 1.498 1.00 97.00 72 SER A CA 1
ATOM 575 C C . SER A 1 72 ? 7.438 -5.000 1.387 1.00 97.00 72 SER A C 1
ATOM 577 O O . SER A 1 72 ? 6.441 -4.468 0.894 1.00 97.00 72 SER A O 1
ATOM 579 N N . ILE A 1 73 ? 8.467 -4.311 1.872 1.00 95.56 73 ILE A N 1
ATOM 580 C CA . ILE A 1 73 ? 8.555 -2.850 1.911 1.00 95.56 73 ILE A CA 1
ATOM 581 C C . ILE A 1 73 ? 9.941 -2.459 1.399 1.00 95.56 73 ILE A C 1
ATOM 583 O O . ILE A 1 73 ? 10.914 -3.168 1.664 1.00 95.56 73 ILE A O 1
ATOM 587 N N . GLY A 1 74 ? 10.028 -1.356 0.658 1.00 92.44 74 GLY A N 1
ATOM 588 C CA . GLY A 1 74 ? 11.307 -0.823 0.200 1.00 92.44 74 GLY A CA 1
ATOM 589 C C . GLY A 1 74 ? 12.166 -0.333 1.365 1.00 92.44 74 GLY A C 1
ATOM 590 O O . GLY A 1 74 ? 11.695 0.406 2.227 1.00 92.44 74 GLY A O 1
ATOM 591 N N . TRP A 1 75 ? 13.439 -0.716 1.375 1.00 93.69 75 TRP A N 1
ATOM 592 C CA . TRP A 1 75 ? 14.422 -0.202 2.324 1.00 93.69 75 TRP A CA 1
ATOM 593 C C . TRP A 1 75 ? 15.721 0.122 1.581 1.00 93.69 75 TRP A C 1
ATOM 595 O O . TRP A 1 75 ? 16.524 -0.779 1.332 1.00 93.69 75 TRP A O 1
ATOM 605 N N . PRO A 1 76 ? 15.899 1.381 1.146 1.00 88.19 76 PRO A N 1
ATOM 606 C CA . PRO A 1 76 ? 17.132 1.805 0.501 1.00 88.19 76 PRO A CA 1
ATOM 607 C C . PRO A 1 76 ? 18.301 1.779 1.493 1.00 88.19 76 PRO A C 1
ATOM 609 O O . PRO A 1 76 ? 18.134 2.052 2.683 1.00 88.19 76 PRO A O 1
ATOM 612 N N . GLU A 1 77 ? 19.492 1.447 1.000 1.00 92.06 77 GLU A N 1
ATOM 613 C CA . GLU A 1 77 ? 20.703 1.419 1.819 1.00 92.06 77 GLU A CA 1
ATOM 614 C C . GLU A 1 77 ? 21.014 2.816 2.376 1.00 92.06 77 GLU A C 1
ATOM 616 O O . GLU A 1 77 ? 21.012 3.800 1.641 1.00 92.06 77 GLU A O 1
ATOM 621 N N . GLY A 1 78 ? 21.270 2.896 3.685 1.00 94.19 78 GLY A N 1
ATOM 622 C CA . GLY A 1 78 ? 21.551 4.159 4.377 1.00 94.19 78 GLY A CA 1
ATOM 623 C C . GLY A 1 78 ? 20.322 5.021 4.689 1.00 94.19 78 GLY A C 1
ATOM 624 O O . GLY A 1 78 ? 20.478 6.070 5.306 1.00 94.19 78 GLY A O 1
ATOM 625 N N . GLU A 1 79 ? 19.118 4.575 4.324 1.00 93.44 79 GLU A N 1
ATOM 626 C CA . GLU A 1 79 ? 17.872 5.330 4.486 1.00 93.44 79 GLU A CA 1
ATOM 627 C C . GLU A 1 79 ? 16.882 4.635 5.432 1.00 93.44 79 GLU A C 1
ATOM 629 O O . GLU A 1 79 ? 17.059 3.491 5.869 1.00 93.44 79 GLU A O 1
ATOM 634 N N . TYR A 1 80 ? 15.796 5.342 5.745 1.00 92.12 80 TYR A N 1
ATOM 635 C CA . TYR A 1 80 ? 14.654 4.767 6.447 1.00 92.12 80 TYR A CA 1
ATOM 636 C C . TYR A 1 80 ? 13.817 3.865 5.532 1.00 92.12 80 TYR A C 1
ATOM 638 O O . TYR A 1 80 ? 13.866 3.945 4.304 1.00 92.12 80 TYR A O 1
ATOM 646 N N . ILE A 1 81 ? 13.000 3.011 6.149 1.00 91.75 81 ILE A N 1
ATOM 647 C CA . ILE A 1 81 ? 12.030 2.182 5.431 1.00 91.75 81 ILE A CA 1
ATOM 648 C C . ILE A 1 81 ? 11.036 3.089 4.693 1.00 91.75 81 ILE A C 1
ATOM 650 O O . ILE A 1 81 ? 10.360 3.922 5.300 1.00 91.75 81 ILE A O 1
ATOM 654 N N . GLY A 1 82 ? 10.951 2.907 3.378 1.00 89.31 82 GLY A N 1
ATOM 655 C CA . GLY A 1 82 ? 10.145 3.716 2.477 1.00 89.31 82 GLY A CA 1
ATOM 656 C C . GLY A 1 82 ? 8.741 3.150 2.279 1.00 89.31 82 GLY A C 1
ATOM 657 O O . GLY A 1 82 ? 8.555 1.961 2.036 1.00 89.31 82 GLY A O 1
ATOM 658 N N . THR A 1 83 ? 7.730 4.011 2.349 1.00 93.31 83 THR A N 1
ATOM 659 C CA . THR A 1 83 ? 6.311 3.638 2.221 1.00 93.31 83 THR A CA 1
ATOM 660 C C . THR A 1 83 ? 5.751 3.827 0.809 1.00 93.31 83 THR A C 1
ATOM 662 O O . THR A 1 83 ? 4.555 3.635 0.583 1.00 93.31 83 THR A O 1
ATOM 665 N N . GLN A 1 84 ? 6.621 4.164 -0.147 1.00 94.44 84 GLN A N 1
ATOM 666 C CA . GLN A 1 84 ? 6.265 4.461 -1.535 1.00 94.44 84 GLN A CA 1
ATOM 667 C C . GLN A 1 84 ? 5.905 3.200 -2.328 1.00 94.44 84 GLN A C 1
ATOM 669 O O . GLN A 1 84 ? 5.116 3.265 -3.268 1.00 94.44 84 GLN A O 1
ATOM 674 N N . VAL A 1 85 ? 6.466 2.044 -1.953 1.00 96.19 85 VAL A N 1
ATOM 675 C CA . VAL A 1 85 ? 6.172 0.736 -2.558 1.00 96.19 85 VAL A CA 1
ATOM 676 C C . VAL A 1 85 ? 5.934 -0.276 -1.450 1.00 96.19 85 VAL A C 1
ATOM 678 O O . VAL A 1 85 ? 6.831 -0.570 -0.658 1.00 96.19 85 VAL A O 1
ATOM 681 N N . ILE A 1 86 ? 4.722 -0.824 -1.402 1.00 97.69 86 ILE A N 1
ATOM 682 C CA . ILE A 1 86 ? 4.334 -1.819 -0.400 1.00 97.69 86 ILE A CA 1
ATOM 683 C C . ILE A 1 86 ? 3.649 -2.978 -1.109 1.00 97.69 86 ILE A C 1
ATOM 685 O O . ILE A 1 86 ? 2.648 -2.793 -1.798 1.00 97.69 86 ILE A O 1
ATOM 689 N N . VAL A 1 87 ? 4.157 -4.185 -0.896 1.00 98.00 87 VAL A N 1
ATOM 690 C CA . VAL A 1 87 ? 3.513 -5.426 -1.327 1.00 98.00 87 VAL A CA 1
ATOM 691 C C . VAL A 1 87 ? 3.016 -6.128 -0.079 1.00 98.00 87 VAL A C 1
ATOM 693 O O . VAL A 1 87 ? 3.804 -6.389 0.825 1.00 98.00 87 VAL A O 1
ATOM 696 N N . ALA A 1 88 ? 1.721 -6.405 0.021 1.00 98.25 88 ALA A N 1
ATOM 697 C CA . ALA A 1 88 ? 1.174 -7.000 1.233 1.00 98.25 88 ALA A CA 1
ATOM 698 C C . ALA A 1 88 ? 0.006 -7.941 0.961 1.00 98.25 88 ALA A C 1
ATOM 700 O O . ALA A 1 88 ? -0.918 -7.645 0.198 1.00 98.25 88 ALA A O 1
ATOM 701 N N . ASN A 1 89 ? -0.008 -9.060 1.680 1.00 98.19 89 ASN A N 1
ATOM 702 C CA . ASN A 1 89 ? -1.239 -9.798 1.892 1.00 98.19 89 ASN A CA 1
ATOM 703 C C . ASN A 1 89 ? -2.212 -8.927 2.705 1.00 98.19 89 ASN A C 1
ATOM 705 O O . ASN A 1 89 ? -1.811 -8.276 3.669 1.00 98.19 89 ASN A O 1
ATOM 709 N N . LYS A 1 90 ? -3.508 -8.954 2.371 1.00 97.94 90 LYS A N 1
ATOM 710 C CA . LYS A 1 90 ? -4.533 -8.194 3.111 1.00 97.94 90 LYS A CA 1
ATOM 711 C C . LYS A 1 90 ? -4.581 -8.508 4.613 1.00 97.94 90 LYS A C 1
ATOM 713 O O . LYS A 1 90 ? -4.984 -7.669 5.408 1.00 97.94 90 LYS A O 1
ATOM 718 N N . ASN A 1 91 ? -4.139 -9.707 4.993 1.00 97.62 91 ASN A N 1
ATOM 719 C CA . ASN A 1 91 ? -4.080 -10.186 6.371 1.00 97.62 91 ASN A CA 1
ATOM 720 C C . ASN A 1 91 ? -2.667 -10.089 6.980 1.00 97.62 91 ASN A C 1
ATOM 722 O O . ASN A 1 91 ? -2.409 -10.741 7.992 1.00 97.62 91 ASN A O 1
ATOM 726 N N . ALA A 1 92 ? -1.743 -9.331 6.377 1.00 97.94 92 ALA A N 1
ATOM 727 C CA . ALA A 1 92 ? -0.386 -9.190 6.897 1.00 97.94 92 ALA A CA 1
ATOM 728 C C . ALA A 1 92 ? -0.404 -8.679 8.346 1.00 97.94 92 ALA A C 1
ATOM 730 O O . ALA A 1 92 ? -0.991 -7.640 8.660 1.00 97.94 92 ALA A O 1
ATOM 731 N N . ARG A 1 93 ? 0.270 -9.401 9.243 1.00 97.75 93 ARG A N 1
ATOM 732 C CA . ARG A 1 93 ? 0.299 -9.104 10.682 1.00 97.75 93 ARG A CA 1
ATOM 733 C C . ARG A 1 93 ? 0.940 -7.752 10.949 1.00 97.75 93 ARG A C 1
ATOM 735 O O . ARG A 1 93 ? 0.474 -7.013 11.812 1.00 97.75 93 ARG A O 1
ATOM 742 N N . PHE A 1 94 ? 1.961 -7.408 10.167 1.00 96.25 94 PHE A N 1
ATOM 743 C CA . PHE A 1 94 ? 2.628 -6.120 10.283 1.00 96.25 94 PHE A CA 1
ATOM 744 C C . PHE A 1 94 ? 1.709 -4.945 9.921 1.00 96.25 94 PHE A C 1
ATOM 746 O O . PHE A 1 94 ? 1.729 -3.956 10.641 1.00 96.25 94 PHE A O 1
ATOM 753 N N . LEU A 1 95 ? 0.824 -5.061 8.915 1.00 96.69 95 LEU A N 1
ATOM 754 C CA . LEU A 1 95 ? -0.167 -4.007 8.620 1.00 96.69 95 LEU A CA 1
ATOM 755 C C . LEU A 1 95 ? -1.070 -3.725 9.822 1.00 96.69 95 LEU A C 1
ATOM 757 O O . LEU A 1 95 ? -1.361 -2.569 10.121 1.00 96.69 95 LEU A O 1
ATOM 761 N N . LYS A 1 96 ? -1.491 -4.780 10.531 1.00 95.50 96 LYS A N 1
ATOM 762 C CA . LYS A 1 96 ? -2.289 -4.631 11.749 1.00 95.50 96 LYS A CA 1
ATOM 763 C C . LYS A 1 96 ? -1.491 -3.925 12.845 1.00 95.50 96 LYS A C 1
ATOM 765 O O . LYS A 1 96 ? -2.001 -2.992 13.444 1.00 95.50 96 LYS A O 1
ATOM 770 N N . LEU A 1 97 ? -0.252 -4.338 13.100 1.00 96.56 97 LEU A N 1
ATOM 771 C CA . LEU A 1 97 ? 0.588 -3.689 14.114 1.00 96.56 97 LEU A CA 1
ATOM 772 C C . LEU A 1 97 ? 0.874 -2.223 13.771 1.00 96.56 97 LEU A C 1
ATOM 774 O O . LEU A 1 97 ? 0.837 -1.369 14.651 1.00 96.56 97 LEU A O 1
ATOM 778 N N . TRP A 1 98 ? 1.103 -1.932 12.493 1.00 94.88 98 TRP A N 1
ATOM 779 C CA . TRP A 1 98 ? 1.381 -0.588 12.012 1.00 94.88 98 TRP A CA 1
ATOM 780 C C . TRP A 1 98 ? 0.166 0.322 12.139 1.00 94.88 98 TRP A C 1
ATOM 782 O O . TRP A 1 98 ? 0.272 1.403 12.706 1.00 94.88 98 TRP A O 1
ATOM 792 N N . ILE A 1 99 ? -1.021 -0.104 11.697 1.00 95.06 99 ILE A N 1
ATOM 793 C CA . ILE A 1 99 ? -2.196 0.750 11.879 1.00 95.06 99 ILE A CA 1
ATOM 794 C C . ILE A 1 99 ? -2.488 0.960 13.367 1.00 95.06 99 ILE A C 1
ATOM 796 O O . ILE A 1 99 ? -2.770 2.082 13.759 1.00 95.06 99 ILE A O 1
ATOM 800 N N . GLU A 1 100 ? -2.334 -0.064 14.211 1.00 95.56 100 GLU A N 1
ATOM 801 C CA . GLU A 1 100 ? -2.542 0.03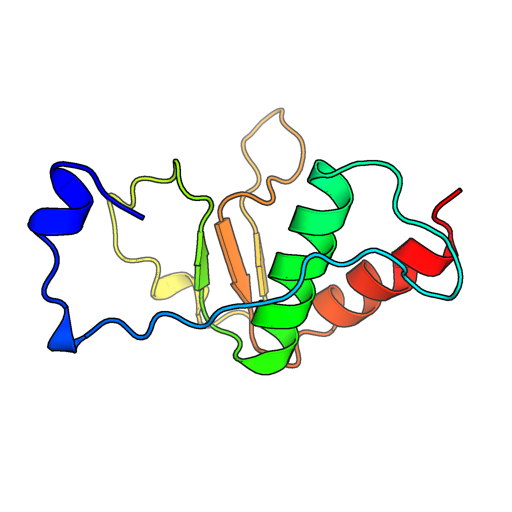3 15.662 1.00 95.56 100 GLU A CA 1
ATOM 802 C C . GLU A 1 100 ? -1.533 0.958 16.360 1.00 95.56 100 GLU A C 1
ATOM 804 O O . GLU A 1 100 ? -1.864 1.527 17.401 1.00 95.56 100 GLU A O 1
ATOM 809 N N . SER A 1 101 ? -0.347 1.191 15.783 1.00 93.38 101 SER A N 1
ATOM 810 C CA . SER A 1 101 ? 0.624 2.137 16.347 1.00 93.38 101 SER A CA 1
ATOM 811 C C . SER A 1 101 ? 0.099 3.576 16.356 1.00 93.38 101 SER A C 1
ATOM 813 O O . SER A 1 101 ? 0.525 4.373 17.190 1.00 93.38 101 SER A O 1
ATOM 815 N N . TYR A 1 102 ? -0.886 3.905 15.512 1.00 92.38 102 TYR A N 1
ATOM 816 C CA . TYR A 1 102 ? -1.571 5.202 15.536 1.00 92.38 102 TYR A CA 1
ATOM 817 C C . TYR A 1 102 ? -2.421 5.432 16.796 1.00 92.38 102 TYR A C 1
ATOM 819 O O . TYR A 1 102 ? -2.904 6.540 17.007 1.00 92.38 102 TYR A O 1
ATOM 827 N N . LYS A 1 103 ? -2.585 4.441 17.682 1.00 92.00 103 LYS A N 1
ATOM 828 C CA . LYS A 1 103 ? -3.102 4.684 19.042 1.00 92.00 103 LYS A CA 1
ATOM 829 C C . LYS A 1 103 ? -2.191 5.596 19.863 1.00 92.00 103 LYS A C 1
ATOM 831 O O . LYS A 1 103 ? -2.662 6.248 20.785 1.00 92.00 103 LYS A O 1
ATOM 836 N N . HIS A 1 104 ? -0.907 5.639 19.516 1.00 88.00 104 HIS A N 1
ATOM 837 C CA . HIS A 1 104 ? 0.094 6.512 20.125 1.00 88.00 104 HIS A CA 1
ATOM 838 C C . HIS A 1 104 ? 0.342 7.779 19.295 1.00 88.00 104 HIS A C 1
ATOM 840 O O . HIS A 1 104 ? 1.343 8.458 19.500 1.00 88.00 104 HIS A O 1
ATOM 846 N N . TYR A 1 105 ? -0.542 8.075 18.338 1.00 80.00 105 TYR A N 1
ATOM 847 C CA . TYR A 1 105 ? -0.528 9.331 17.602 1.00 80.00 105 TYR A CA 1
ATOM 848 C C . TYR A 1 105 ? -0.946 10.466 18.544 1.00 80.00 105 TYR A C 1
ATOM 850 O O . TYR A 1 105 ? -2.045 10.411 19.101 1.00 80.00 105 TYR A O 1
ATOM 858 N N . ILE A 1 106 ? -0.052 11.438 18.738 1.00 62.28 106 ILE A N 1
ATOM 859 C CA . ILE A 1 106 ? -0.236 12.618 19.596 1.00 62.28 106 ILE A CA 1
ATOM 860 C C . ILE A 1 106 ? -0.493 13.835 18.712 1.00 62.28 106 ILE A C 1
ATOM 862 O O . ILE A 1 106 ? 0.249 13.983 17.713 1.00 62.28 106 ILE A O 1
#

Radius of gyration: 15.19 Å; chains: 1; bounding box: 35×32×43 Å

Foldseek 3Di:
DDDDVVVVDPCVPDDDDDDDQDQDAPNDGDPDSVVSVVLVVLVVCLVPFAKAADPPDDDPDDPVVQLVDQKDFDDDPPDDTD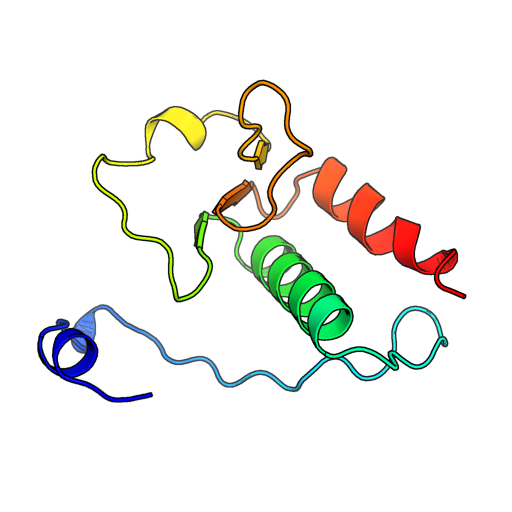PRIIHHHSPRPVSVVVSVCCVVVD

pLDDT: mean 93.07, std 5.47, range [62.28, 98.25]

Sequence (106 aa):
MGGEYWNRLDKSKISVIKTSEPKVIFGNPIGNIFHASDIGRMRILMKYGGIYLDADVFVVNPLNEFLKYEMSIGWPEGEYIGTQVIVANKNARFLKLWIESYKHYI

InterPro domains:
  IPR007577 Glycosyltransferase, DXD sugar-binding motif [PF04488] (29-70)
  IPR029044 Nucleotide-diphospho-sugar transferases [SSF53448] (31-104)

Organism: NCBI:txid299467